Protein AF-A0A7C3I9W5-F1 (afdb_monomer_lite)

Radius of gyration: 19.16 Å; chains: 1; bounding box: 51×18×54 Å

Sequence (78 aa):
MKRESLEKSFRSFALFGSFGFMMAASILVGYFIGSYLDNKLGTAPWFLLVCLLLSVIGAFIEFFKTVSRYNKRAKNAG

Secondary structure (DSSP, 8-state):
-HHHHHHHHHHHHHHHHHHHHHHHHHHHHHHHHHHHHHHHHT-TTHHHHHHHHHHHHHHHHHHHHHHHHHHHHHHS--

Structure (mmCIF, N/CA/C/O backbone):
data_AF-A0A7C3I9W5-F1
#
_entry.id   AF-A0A7C3I9W5-F1
#
loop_
_atom_site.group_PDB
_atom_site.id
_atom_site.type_symbol
_atom_site.label_atom_id
_atom_site.label_alt_id
_atom_site.label_comp_id
_atom_site.label_asym_id
_atom_site.label_entity_id
_atom_site.label_seq_id
_atom_site.pdbx_PDB_ins_code
_atom_site.Cartn_x
_atom_site.Cartn_y
_atom_site.Cartn_z
_atom_site.occupancy
_atom_site.B_iso_or_equiv
_atom_site.auth_seq_id
_atom_site.auth_comp_id
_atom_site.auth_asym_id
_atom_site.auth_atom_id
_atom_site.pdbx_PDB_model_num
ATOM 1 N N . MET A 1 1 ? 11.410 -12.714 -37.137 1.00 54.34 1 MET A N 1
ATOM 2 C CA . MET A 1 1 ? 11.500 -11.318 -36.649 1.00 54.34 1 MET A CA 1
ATOM 3 C C . MET A 1 1 ? 10.202 -10.775 -36.017 1.00 54.34 1 MET A C 1
ATOM 5 O O . MET A 1 1 ? 10.294 -10.217 -34.939 1.00 54.34 1 MET A O 1
ATOM 9 N N . LYS A 1 2 ? 8.987 -10.964 -36.579 1.00 56.25 2 LYS A N 1
ATOM 10 C CA . LYS A 1 2 ? 7.716 -10.459 -35.977 1.00 56.25 2 LYS A CA 1
ATOM 1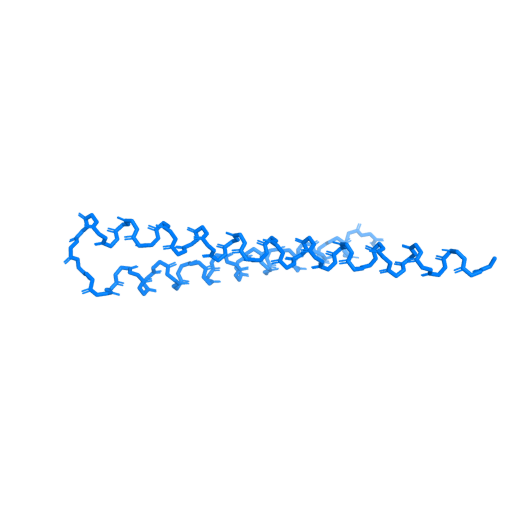1 C C . LYS A 1 2 ? 7.210 -11.179 -34.705 1.00 56.25 2 LYS A C 1
ATOM 13 O O . LYS A 1 2 ? 6.366 -10.633 -34.010 1.00 56.25 2 LYS A O 1
ATOM 18 N N . ARG A 1 3 ? 7.675 -12.401 -34.407 1.00 58.44 3 ARG A N 1
ATOM 19 C CA . ARG A 1 3 ? 7.222 -13.190 -33.237 1.00 58.44 3 ARG A CA 1
ATOM 20 C C . ARG A 1 3 ? 7.894 -12.747 -31.926 1.00 58.44 3 ARG A C 1
ATOM 22 O O . ARG A 1 3 ? 7.221 -12.681 -30.908 1.00 58.44 3 ARG A O 1
ATOM 29 N N . GLU A 1 4 ? 9.170 -12.355 -31.965 1.00 58.75 4 GLU A N 1
ATOM 30 C CA . GLU A 1 4 ? 9.922 -11.917 -30.773 1.00 58.75 4 GLU A CA 1
ATOM 31 C C . GLU A 1 4 ? 9.412 -10.604 -30.165 1.00 58.75 4 GLU A C 1
ATOM 33 O O . GLU A 1 4 ? 9.444 -10.435 -28.946 1.00 58.75 4 GLU A O 1
ATOM 38 N N . SER A 1 5 ? 8.928 -9.666 -30.987 1.00 59.81 5 SER A N 1
ATOM 39 C CA . SER A 1 5 ? 8.370 -8.404 -30.489 1.00 59.81 5 SER A CA 1
ATOM 40 C C . SER A 1 5 ? 7.056 -8.619 -29.741 1.00 59.81 5 SER A C 1
ATOM 42 O O . SER A 1 5 ? 6.846 -7.994 -28.705 1.00 59.81 5 SER A O 1
ATOM 44 N N . LEU A 1 6 ? 6.209 -9.545 -30.207 1.00 63.41 6 LEU A N 1
ATOM 45 C CA . LEU A 1 6 ? 4.970 -9.886 -29.510 1.00 63.41 6 LEU A CA 1
ATOM 46 C C . LEU A 1 6 ? 5.245 -10.567 -28.176 1.00 63.41 6 LEU A C 1
ATOM 48 O O . LEU A 1 6 ? 4.622 -10.188 -27.194 1.00 63.41 6 LEU A O 1
ATOM 52 N N . GLU A 1 7 ? 6.197 -11.501 -28.105 1.00 68.81 7 GLU A N 1
ATOM 53 C CA . GLU A 1 7 ? 6.532 -12.159 -26.836 1.00 68.81 7 GLU A CA 1
ATOM 54 C C . GLU A 1 7 ? 7.108 -11.185 -25.808 1.00 68.81 7 GLU A C 1
ATOM 56 O O . GLU A 1 7 ? 6.718 -11.227 -24.641 1.00 68.81 7 GLU A O 1
ATOM 61 N N . LYS A 1 8 ? 7.980 -10.253 -26.221 1.00 66.38 8 LYS A N 1
ATOM 62 C CA . LYS A 1 8 ? 8.484 -9.208 -25.314 1.00 66.38 8 LYS A CA 1
ATOM 63 C C . LYS A 1 8 ? 7.365 -8.288 -24.834 1.00 66.38 8 LYS A C 1
ATOM 65 O O . LYS A 1 8 ? 7.273 -8.049 -23.633 1.00 66.38 8 LYS A O 1
ATOM 70 N N . SER A 1 9 ? 6.488 -7.830 -25.728 1.00 72.12 9 SER A N 1
ATOM 71 C CA . SER A 1 9 ? 5.332 -7.014 -25.344 1.00 72.12 9 SER A CA 1
ATOM 72 C C . SER A 1 9 ? 4.386 -7.773 -24.412 1.00 72.12 9 SER A C 1
ATOM 74 O O . SER A 1 9 ? 3.989 -7.226 -23.387 1.00 72.12 9 SER A O 1
ATOM 76 N N . PHE A 1 10 ? 4.083 -9.042 -24.695 1.00 78.06 10 PHE A N 1
ATOM 77 C CA . PHE A 1 10 ? 3.218 -9.870 -23.850 1.00 78.06 10 PHE A CA 1
ATOM 78 C C . PHE A 1 10 ? 3.836 -10.117 -22.474 1.00 78.06 10 PHE A C 1
ATOM 80 O O . PHE A 1 10 ? 3.141 -10.067 -21.465 1.00 78.06 10 PHE A O 1
ATOM 87 N N . ARG A 1 11 ? 5.156 -10.318 -22.410 1.00 75.62 11 ARG A N 1
ATOM 88 C CA . ARG A 1 11 ? 5.886 -10.503 -21.152 1.00 75.62 11 ARG A CA 1
ATOM 89 C C . ARG A 1 11 ? 5.928 -9.223 -20.316 1.00 75.62 11 ARG A C 1
ATOM 91 O O . ARG A 1 11 ? 5.778 -9.296 -19.100 1.00 75.62 11 ARG A O 1
ATOM 98 N N . SER A 1 12 ? 6.071 -8.057 -20.948 1.00 75.88 12 SER A N 1
ATOM 99 C CA . SER A 1 12 ? 5.945 -6.757 -20.277 1.00 75.88 12 SER A CA 1
ATOM 100 C C . SER A 1 12 ? 4.522 -6.508 -19.773 1.00 75.88 12 SER A C 1
ATOM 102 O O . SER A 1 12 ? 4.353 -6.063 -18.641 1.00 75.88 12 SER A O 1
ATOM 104 N N . PHE A 1 13 ? 3.500 -6.857 -20.557 1.00 82.62 13 PHE A N 1
ATOM 105 C CA . PHE A 1 13 ? 2.103 -6.800 -20.118 1.00 82.62 13 PHE A CA 1
ATOM 106 C C . PHE A 1 13 ? 1.819 -7.760 -18.961 1.00 82.62 13 PHE A C 1
ATOM 108 O O . PHE A 1 13 ? 1.157 -7.372 -18.004 1.00 82.62 13 PHE A O 1
ATOM 115 N N . ALA A 1 14 ? 2.357 -8.980 -19.006 1.00 82.00 14 ALA A N 1
ATOM 116 C CA . ALA A 1 14 ? 2.235 -9.947 -17.922 1.00 82.00 14 ALA A CA 1
ATOM 117 C C . ALA A 1 14 ? 2.882 -9.421 -16.632 1.00 82.00 14 ALA A C 1
ATOM 119 O O . ALA A 1 14 ? 2.270 -9.495 -15.572 1.00 82.00 14 ALA A O 1
ATOM 120 N N . LEU A 1 15 ? 4.070 -8.814 -16.729 1.00 78.38 15 LEU A N 1
ATOM 121 C CA . LEU A 1 15 ? 4.740 -8.157 -15.602 1.00 78.38 15 LEU A CA 1
ATOM 122 C C . LEU A 1 15 ? 3.903 -7.019 -15.006 1.00 78.38 15 LEU A C 1
ATOM 124 O O . LEU A 1 15 ? 3.728 -6.966 -13.790 1.00 78.38 15 LEU A O 1
ATOM 128 N N . PHE A 1 16 ? 3.354 -6.138 -15.845 1.00 83.94 16 PHE A N 1
ATOM 129 C CA . PHE A 1 16 ? 2.465 -5.063 -15.394 1.00 83.94 16 PHE A CA 1
ATOM 130 C C . PHE A 1 16 ? 1.176 -5.599 -14.763 1.00 83.94 16 PHE A C 1
ATOM 132 O O . PHE A 1 16 ? 0.743 -5.092 -13.730 1.00 83.94 16 PHE A O 1
ATOM 139 N N . GLY A 1 17 ? 0.595 -6.651 -15.342 1.00 87.62 17 GLY 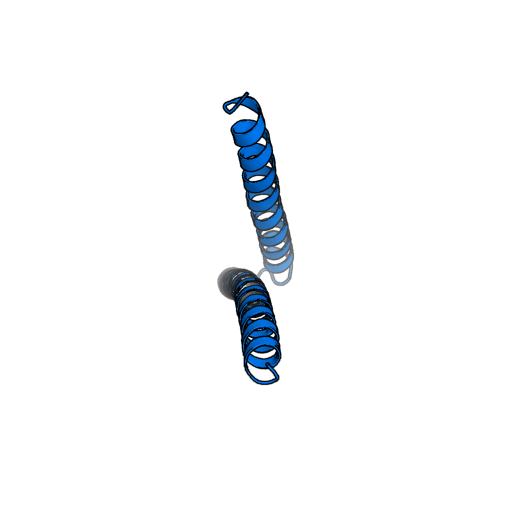A N 1
ATOM 140 C CA . GLY A 1 17 ? -0.570 -7.340 -14.798 1.00 87.62 17 GLY A CA 1
ATOM 141 C C . GLY A 1 17 ? -0.292 -7.920 -13.415 1.00 87.62 17 GLY A C 1
ATOM 142 O O . GLY A 1 17 ? -1.057 -7.667 -12.489 1.00 87.62 17 GLY A O 1
ATOM 143 N N . SER A 1 18 ? 0.835 -8.618 -13.236 1.00 81.94 18 SER A N 1
ATOM 144 C CA . SER A 1 18 ? 1.258 -9.132 -11.927 1.00 81.94 18 SER A CA 1
ATOM 145 C C . SER A 1 18 ? 1.449 -8.014 -10.903 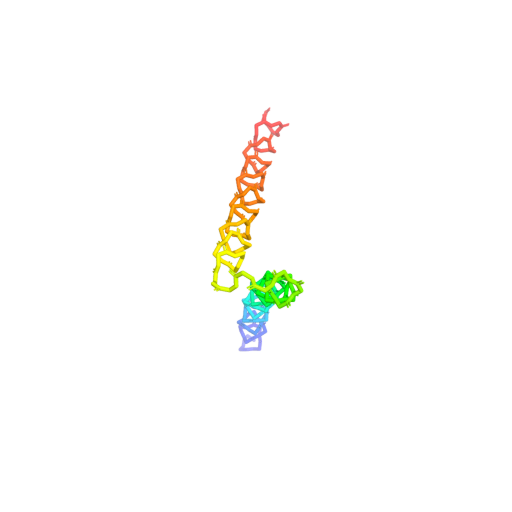1.00 81.94 18 SER A C 1
ATOM 147 O O . SER A 1 18 ? 1.028 -8.157 -9.757 1.00 81.94 18 SER A O 1
ATOM 149 N N . PHE A 1 19 ? 2.031 -6.885 -11.313 1.00 81.31 19 PHE A N 1
ATOM 150 C CA . PHE A 1 19 ? 2.219 -5.729 -10.438 1.00 81.31 19 PHE A CA 1
ATOM 151 C C . PHE A 1 19 ? 0.883 -5.116 -10.001 1.00 81.31 19 PHE A C 1
ATOM 153 O O . PHE A 1 19 ? 0.659 -4.899 -8.810 1.00 81.31 19 PHE A O 1
ATOM 160 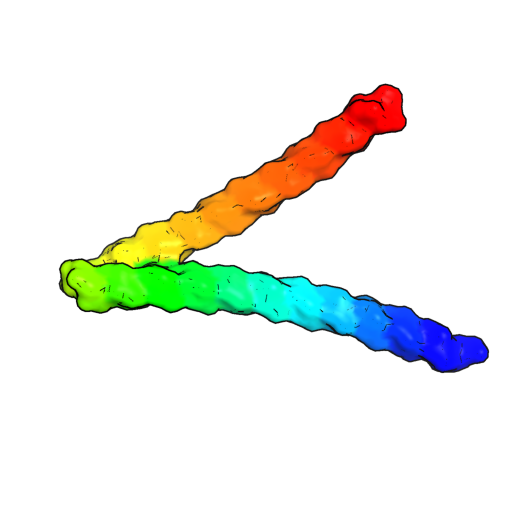N N . GLY A 1 20 ? -0.033 -4.902 -10.949 1.00 85.19 20 GLY A N 1
ATOM 161 C CA . GLY A 1 20 ? -1.379 -4.405 -10.665 1.00 85.19 20 GLY A CA 1
ATOM 162 C C . GLY A 1 20 ? -2.169 -5.356 -9.767 1.00 85.19 20 GLY A C 1
ATOM 163 O O . GLY A 1 20 ? -2.817 -4.914 -8.820 1.00 85.19 20 GLY A O 1
ATOM 164 N N . PHE A 1 21 ? -2.052 -6.665 -9.997 1.00 89.56 21 PHE A N 1
ATOM 165 C CA . PHE A 1 21 ? -2.703 -7.682 -9.174 1.00 89.56 21 PHE A CA 1
ATOM 166 C C . PHE A 1 21 ? -2.164 -7.686 -7.741 1.00 89.56 21 PHE A C 1
ATOM 168 O O . PHE A 1 21 ? -2.934 -7.781 -6.789 1.00 89.56 21 PHE A O 1
ATOM 175 N N . MET A 1 22 ? -0.851 -7.523 -7.572 1.00 84.56 22 MET A N 1
ATOM 176 C CA . MET A 1 22 ? -0.217 -7.460 -6.257 1.00 84.56 22 MET A CA 1
ATOM 177 C C . MET A 1 22 ? -0.624 -6.197 -5.486 1.00 84.56 22 MET A C 1
ATOM 179 O O . MET A 1 22 ? -0.917 -6.276 -4.293 1.00 84.56 22 MET A O 1
ATOM 183 N N . MET A 1 23 ? -0.731 -5.050 -6.166 1.00 81.38 23 MET A N 1
ATOM 184 C CA . MET A 1 23 ? -1.255 -3.818 -5.562 1.00 81.38 23 MET A CA 1
ATOM 185 C C . MET A 1 23 ? -2.729 -3.959 -5.165 1.00 81.38 23 MET A C 1
ATOM 187 O O . MET A 1 23 ? -3.090 -3.626 -4.037 1.00 81.38 23 MET A O 1
ATOM 191 N N . ALA A 1 24 ? -3.571 -4.500 -6.050 1.00 87.31 24 ALA A N 1
ATOM 192 C CA . ALA A 1 24 ? -4.984 -4.737 -5.763 1.00 87.31 24 ALA A CA 1
ATOM 193 C C . ALA A 1 24 ? -5.172 -5.710 -4.588 1.00 87.31 24 ALA A C 1
ATOM 195 O O . ALA A 1 24 ? -5.962 -5.434 -3.686 1.00 87.31 24 ALA A O 1
ATOM 196 N N . ALA A 1 25 ? -4.404 -6.803 -4.549 1.00 86.12 25 ALA A N 1
ATOM 197 C CA . ALA A 1 25 ? -4.419 -7.756 -3.443 1.00 86.12 25 ALA A CA 1
ATOM 198 C C . ALA A 1 25 ? -4.029 -7.090 -2.114 1.00 86.12 25 ALA A C 1
ATOM 200 O O . ALA A 1 25 ? -4.697 -7.302 -1.106 1.00 86.12 25 ALA A O 1
ATOM 201 N N . SER A 1 26 ? -3.005 -6.231 -2.110 1.00 79.75 26 SER A N 1
ATOM 202 C CA . SER A 1 26 ? -2.590 -5.506 -0.904 1.00 79.75 26 SER A CA 1
ATOM 203 C C . SER A 1 26 ? -3.680 -4.559 -0.384 1.00 79.75 26 SER A C 1
ATOM 205 O O . SER A 1 26 ? -3.898 -4.481 0.825 1.00 79.75 26 SER A O 1
ATOM 207 N N . ILE A 1 27 ? -4.384 -3.863 -1.284 1.00 81.25 27 ILE A N 1
ATOM 208 C CA . ILE A 1 27 ? -5.499 -2.970 -0.929 1.00 81.25 27 ILE A CA 1
ATOM 209 C C . ILE A 1 27 ? -6.676 -3.778 -0.376 1.00 81.25 27 ILE A C 1
ATOM 211 O O . ILE A 1 27 ? -7.228 -3.421 0.664 1.00 81.25 27 ILE A O 1
ATOM 215 N N . LEU A 1 28 ? -7.035 -4.883 -1.038 1.00 85.06 28 LEU A N 1
ATOM 216 C CA . LEU A 1 28 ? -8.118 -5.764 -0.600 1.00 85.06 28 LEU A CA 1
ATOM 217 C C . LEU A 1 28 ? -7.847 -6.341 0.789 1.00 85.06 28 LEU A C 1
ATOM 219 O O . LEU A 1 28 ? -8.748 -6.331 1.620 1.00 85.06 28 LEU A O 1
ATOM 223 N N . VAL A 1 29 ? -6.619 -6.785 1.065 1.00 81.00 29 VAL A N 1
ATOM 224 C CA . VAL A 1 29 ? -6.231 -7.307 2.384 1.00 81.00 29 VAL A CA 1
ATOM 225 C C . VAL A 1 29 ? -6.367 -6.232 3.465 1.00 81.00 29 VAL A C 1
ATOM 227 O O . VAL A 1 29 ? -6.974 -6.495 4.503 1.00 81.00 29 VAL A O 1
ATOM 230 N N . GLY A 1 30 ? -5.876 -5.014 3.218 1.00 73.25 30 GLY A N 1
ATOM 231 C CA . GLY A 1 30 ? -6.019 -3.899 4.161 1.00 73.25 30 GLY A CA 1
ATOM 232 C C . GLY A 1 30 ? -7.483 -3.524 4.415 1.00 73.25 30 GLY A C 1
ATOM 233 O O . GLY A 1 30 ? -7.892 -3.339 5.562 1.00 73.25 30 GLY A O 1
ATOM 234 N N . TYR A 1 31 ? -8.297 -3.494 3.357 1.00 75.31 31 TYR A N 1
ATOM 235 C CA . TYR A 1 31 ? -9.730 -3.225 3.449 1.00 75.31 31 TYR A CA 1
ATOM 236 C C . TYR A 1 31 ? -10.480 -4.313 4.230 1.00 75.31 31 TYR A C 1
ATOM 238 O O . TYR A 1 31 ? -11.275 -3.992 5.111 1.00 75.31 31 TYR A O 1
ATOM 246 N N . PHE A 1 32 ? -10.212 -5.592 3.951 1.00 77.19 32 PHE A N 1
ATOM 247 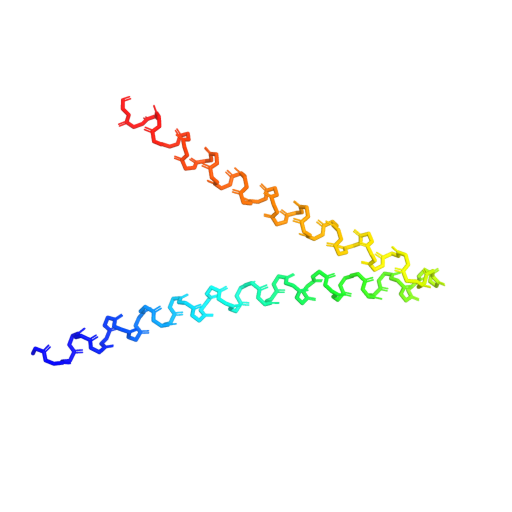C CA . PHE A 1 32 ? -10.896 -6.711 4.607 1.00 77.19 32 PHE A CA 1
ATOM 248 C C . PHE A 1 32 ? -10.561 -6.788 6.096 1.00 77.19 32 PHE A C 1
ATOM 250 O O . PHE A 1 32 ? -11.458 -6.954 6.921 1.00 77.19 32 PHE A O 1
ATOM 257 N N . ILE A 1 33 ? -9.282 -6.624 6.449 1.00 70.62 33 ILE A N 1
ATOM 258 C CA . ILE A 1 33 ? -8.839 -6.607 7.847 1.00 70.62 33 ILE A CA 1
ATOM 259 C C . ILE A 1 33 ? -9.452 -5.408 8.577 1.00 70.62 33 ILE A C 1
ATOM 261 O O . ILE A 1 33 ? -9.989 -5.577 9.671 1.00 70.62 33 ILE A O 1
ATOM 265 N N . GLY A 1 34 ? -9.438 -4.222 7.960 1.00 66.56 34 GLY A N 1
ATOM 266 C CA . GLY A 1 34 ? -10.038 -3.019 8.535 1.00 66.56 34 GLY A CA 1
ATOM 267 C C . GLY A 1 34 ? -11.542 -3.159 8.756 1.00 66.56 34 GLY A C 1
ATOM 268 O O . GLY A 1 34 ? -12.021 -2.899 9.855 1.00 66.56 34 GLY A O 1
ATOM 269 N N . SER A 1 35 ? -12.273 -3.642 7.749 1.00 66.31 35 SER A N 1
ATOM 270 C CA . SER A 1 35 ? -13.726 -3.843 7.806 1.00 66.31 35 SER A CA 1
ATOM 271 C C . SER A 1 35 ? -14.141 -4.905 8.831 1.00 66.31 35 SER A C 1
ATOM 273 O O . SER A 1 35 ? -15.114 -4.706 9.561 1.00 66.31 35 SER A O 1
ATOM 275 N N . TYR A 1 36 ? -13.398 -6.013 8.931 1.00 65.88 36 TYR A N 1
ATOM 276 C CA . TYR A 1 36 ? -13.677 -7.078 9.899 1.00 65.88 36 TYR A CA 1
ATOM 277 C C . TYR A 1 36 ? -13.488 -6.606 11.346 1.00 65.88 36 TYR A C 1
ATOM 279 O O . TYR A 1 36 ? -14.269 -6.956 12.232 1.00 65.88 36 TYR A O 1
ATOM 287 N N . LEU A 1 37 ? -12.470 -5.778 11.587 1.00 63.06 37 LEU A N 1
ATOM 288 C CA . LEU A 1 37 ? -12.177 -5.244 12.912 1.00 63.06 37 LEU A CA 1
ATOM 289 C C . LEU A 1 37 ? -13.189 -4.162 13.333 1.00 63.06 37 LEU A C 1
ATOM 291 O O . LEU A 1 37 ? -13.623 -4.164 14.484 1.00 63.06 37 LEU A O 1
ATOM 295 N N . ASP A 1 38 ? -13.627 -3.315 12.393 1.00 60.47 38 ASP A N 1
ATOM 296 C CA . ASP A 1 38 ? -14.663 -2.285 12.602 1.00 60.47 38 ASP A CA 1
ATOM 297 C C . ASP A 1 38 ? -16.023 -2.924 12.962 1.00 60.47 38 ASP A C 1
ATOM 299 O O . ASP A 1 38 ? -16.685 -2.501 13.912 1.00 60.47 38 ASP A O 1
ATOM 303 N N . ASN A 1 39 ? -16.398 -4.019 12.281 1.00 63.56 39 ASN A N 1
ATOM 304 C CA . ASN A 1 39 ? -17.614 -4.793 12.579 1.00 63.56 39 ASN A CA 1
ATOM 305 C C . ASN A 1 39 ? -17.580 -5.448 13.968 1.00 63.56 39 ASN A C 1
ATOM 307 O O . ASN A 1 39 ? -18.610 -5.570 14.627 1.00 63.56 39 ASN A O 1
ATOM 311 N N . LYS A 1 40 ? -16.396 -5.872 14.427 1.00 63.03 40 LYS A N 1
ATOM 312 C CA . LYS A 1 40 ? -16.236 -6.526 15.732 1.00 63.03 40 LYS A CA 1
ATOM 313 C C . LYS A 1 40 ? -16.239 -5.532 16.901 1.00 63.03 40 LYS A C 1
ATOM 315 O O . LYS A 1 40 ? -16.547 -5.928 18.022 1.00 63.03 40 LYS A O 1
ATOM 320 N N . LEU A 1 41 ? -15.873 -4.271 16.651 1.00 63.44 41 LEU A N 1
ATOM 321 C CA . LEU A 1 41 ? -15.760 -3.216 17.666 1.00 63.44 41 LEU A CA 1
ATOM 322 C C . LEU A 1 41 ? -16.959 -2.253 17.691 1.00 63.44 41 LEU A C 1
ATOM 324 O O . LEU A 1 41 ? -17.142 -1.559 18.687 1.00 63.44 41 LEU A O 1
ATOM 328 N N . GLY A 1 42 ? -17.791 -2.219 16.643 1.00 60.22 42 GLY A N 1
ATOM 329 C CA . GLY A 1 42 ? -19.029 -1.428 16.614 1.00 60.22 42 GLY A CA 1
ATOM 330 C C . GLY A 1 42 ? -18.825 0.094 16.551 1.00 60.22 42 GLY A C 1
ATOM 331 O O . GLY A 1 42 ? -19.778 0.841 16.747 1.00 60.22 42 GLY A O 1
ATOM 332 N N . THR A 1 43 ? -17.604 0.567 16.275 1.00 59.94 43 THR A N 1
ATOM 333 C CA . THR A 1 43 ? -17.203 1.990 16.255 1.00 59.94 43 THR A CA 1
ATOM 334 C C . THR A 1 43 ? -17.076 2.568 14.842 1.00 59.94 43 THR A C 1
ATOM 336 O O . THR A 1 43 ? -16.310 3.511 14.605 1.00 59.94 43 THR A O 1
ATOM 339 N N . ALA A 1 44 ? -17.852 2.026 13.899 1.00 54.62 44 ALA A N 1
ATOM 340 C CA . ALA A 1 44 ? -17.861 2.499 12.523 1.00 54.62 44 ALA A CA 1
ATOM 341 C C . ALA A 1 44 ? -18.124 4.022 12.481 1.00 54.62 44 ALA A C 1
ATOM 343 O O . ALA A 1 44 ? -19.104 4.476 13.082 1.00 54.62 44 ALA A O 1
ATOM 344 N N . PRO A 1 45 ? -17.269 4.831 11.815 1.00 63.16 45 PRO A N 1
ATOM 345 C CA . PRO A 1 45 ? -16.254 4.454 10.820 1.00 63.16 45 PRO A CA 1
ATOM 346 C C . PRO A 1 45 ? -14.795 4.765 11.238 1.00 63.16 45 PRO A C 1
ATOM 348 O O . PRO A 1 45 ? -13.934 4.986 10.380 1.00 63.16 45 PRO A O 1
ATOM 351 N N . TRP A 1 46 ? -14.489 4.861 12.537 1.00 66.19 46 TRP A N 1
ATOM 352 C CA . TRP A 1 46 ? -13.173 5.335 12.999 1.00 66.19 46 TRP A CA 1
ATOM 353 C C . TRP A 1 46 ? -12.055 4.304 12.824 1.00 66.19 46 TRP A C 1
ATOM 355 O O . TRP A 1 46 ? -10.927 4.670 12.485 1.00 66.19 46 TRP A O 1
ATOM 365 N N . PHE A 1 47 ? -12.338 3.016 13.020 1.00 64.44 47 PHE A N 1
ATOM 366 C CA . PHE A 1 47 ? -11.308 1.982 12.916 1.00 64.44 47 PHE A CA 1
ATOM 367 C C . PHE A 1 47 ? -10.948 1.693 11.457 1.00 64.44 47 PHE A C 1
ATOM 369 O O . PHE A 1 47 ? -9.778 1.456 11.150 1.00 64.44 47 PHE A O 1
ATOM 376 N N . LEU A 1 48 ? -11.916 1.811 10.542 1.00 66.50 48 LEU A N 1
ATOM 377 C CA . LEU A 1 48 ? -11.679 1.757 9.099 1.00 66.50 48 LEU A CA 1
ATOM 378 C C . LEU A 1 48 ? -10.693 2.852 8.663 1.00 66.50 48 LEU A C 1
ATOM 380 O O . LEU A 1 48 ? -9.722 2.550 7.972 1.00 66.50 48 LEU A O 1
ATOM 384 N N . LEU A 1 49 ? -10.870 4.092 9.139 1.00 70.88 49 LEU A N 1
ATOM 385 C CA . LEU A 1 49 ? -9.939 5.200 8.887 1.00 70.88 49 LEU A CA 1
ATOM 386 C C . LEU A 1 49 ? -8.522 4.894 9.384 1.00 70.88 49 LEU A C 1
ATOM 388 O O . LEU A 1 49 ? -7.567 5.075 8.631 1.00 70.88 49 LEU A O 1
ATOM 392 N N . VAL A 1 50 ? -8.371 4.391 10.614 1.00 75.94 50 VAL A N 1
ATOM 393 C CA . VAL A 1 50 ? -7.053 4.059 11.186 1.00 75.94 50 VAL A CA 1
ATOM 394 C C . VAL A 1 50 ? -6.398 2.891 10.449 1.00 75.94 50 VAL A C 1
ATOM 396 O O . VAL A 1 50 ? -5.203 2.940 10.171 1.00 75.94 50 VAL A O 1
ATOM 399 N N . CYS A 1 51 ? -7.154 1.856 10.084 1.00 71.06 51 CYS A N 1
ATOM 400 C CA . CYS A 1 51 ? -6.622 0.696 9.369 1.00 71.06 51 CYS A CA 1
ATOM 401 C C . CYS A 1 51 ? -6.217 1.044 7.926 1.00 71.06 51 CYS A C 1
ATOM 403 O O . CYS A 1 51 ? -5.199 0.562 7.420 1.00 71.06 51 CYS A O 1
ATOM 405 N N . LEU A 1 52 ? -6.968 1.942 7.284 1.00 73.44 52 LEU A N 1
ATOM 406 C CA . LEU A 1 52 ? -6.635 2.488 5.973 1.00 73.44 52 LEU A CA 1
ATOM 407 C C . LEU A 1 52 ? -5.378 3.366 6.054 1.00 73.44 52 LEU A C 1
ATOM 409 O O . LEU A 1 52 ? -4.464 3.192 5.249 1.00 73.44 52 LEU A O 1
ATOM 413 N N . LEU A 1 53 ? -5.271 4.219 7.083 1.00 80.12 53 LEU A N 1
ATOM 414 C CA . LEU A 1 53 ? -4.061 5.000 7.359 1.00 80.12 53 LEU A CA 1
ATOM 415 C C . LEU A 1 53 ? -2.851 4.087 7.607 1.00 80.12 53 LEU A C 1
ATOM 417 O O . LEU A 1 53 ? -1.789 4.302 7.031 1.00 80.12 53 LEU A O 1
ATOM 421 N N . LEU A 1 54 ? -3.015 3.038 8.418 1.00 74.94 54 LEU A N 1
ATOM 422 C CA . LEU A 1 54 ? -1.967 2.065 8.726 1.00 74.94 54 LEU A CA 1
ATOM 423 C C . LEU A 1 54 ? -1.543 1.259 7.498 1.00 74.94 54 LEU A C 1
ATOM 425 O O . LEU A 1 54 ? -0.354 1.002 7.341 1.00 74.94 54 LEU A O 1
ATOM 429 N N . SER A 1 55 ? -2.470 0.905 6.604 1.00 75.88 55 SER A N 1
ATOM 430 C CA . SER A 1 55 ? -2.136 0.240 5.337 1.00 75.88 55 SER A CA 1
ATOM 431 C C . SER A 1 55 ? -1.310 1.149 4.427 1.00 75.88 55 SER A C 1
ATOM 433 O O . SER A 1 55 ? -0.304 0.709 3.872 1.00 75.88 55 SER A O 1
ATOM 435 N N . VAL A 1 56 ? -1.682 2.431 4.316 1.00 79.25 56 VAL A N 1
ATOM 436 C CA . VAL A 1 56 ? -0.901 3.426 3.563 1.00 79.25 56 VAL A CA 1
ATOM 437 C C . VAL A 1 56 ? 0.483 3.601 4.186 1.00 79.25 56 VAL A C 1
ATOM 439 O O . VAL A 1 56 ? 1.485 3.533 3.477 1.00 79.25 56 VAL A O 1
ATOM 442 N N . ILE A 1 57 ? 0.564 3.753 5.509 1.00 80.38 57 ILE A N 1
ATOM 443 C CA . ILE A 1 57 ? 1.836 3.872 6.232 1.00 80.38 57 ILE A CA 1
ATOM 444 C C . ILE A 1 57 ? 2.695 2.615 6.030 1.00 80.38 57 ILE A C 1
ATOM 446 O O . ILE A 1 57 ? 3.882 2.734 5.739 1.00 80.38 57 ILE A O 1
ATOM 450 N N . GLY A 1 58 ? 2.110 1.419 6.116 1.00 80.31 58 GLY A N 1
ATOM 451 C CA . GLY A 1 58 ? 2.799 0.150 5.886 1.00 80.31 58 GLY A CA 1
ATOM 452 C C . GLY A 1 58 ? 3.372 0.048 4.472 1.00 80.31 58 GLY A C 1
ATOM 453 O O . GLY A 1 58 ? 4.550 -0.269 4.310 1.00 80.31 58 GLY A O 1
ATOM 454 N N . ALA A 1 59 ? 2.586 0.416 3.457 1.00 77.00 59 ALA A N 1
ATOM 455 C CA . ALA A 1 59 ? 3.046 0.471 2.071 1.00 77.00 59 ALA A CA 1
ATOM 456 C C . ALA A 1 59 ? 4.191 1.482 1.882 1.00 77.00 59 ALA A C 1
ATOM 458 O O . ALA A 1 59 ? 5.180 1.185 1.209 1.00 77.00 59 ALA A O 1
ATOM 459 N N . PHE A 1 60 ? 4.100 2.652 2.520 1.00 82.38 60 PHE A N 1
ATOM 460 C CA . PHE A 1 60 ? 5.161 3.659 2.494 1.00 82.38 60 PHE A CA 1
ATOM 461 C C . PHE A 1 60 ? 6.442 3.183 3.187 1.00 82.38 60 PHE A C 1
ATOM 463 O O . PHE A 1 60 ? 7.532 3.393 2.654 1.00 82.38 60 PHE A O 1
ATOM 470 N N . ILE A 1 61 ? 6.345 2.515 4.339 1.00 82.00 61 ILE A N 1
ATOM 471 C CA . ILE A 1 61 ? 7.507 1.945 5.037 1.00 82.00 61 ILE A CA 1
ATOM 472 C C . ILE A 1 61 ? 8.189 0.895 4.155 1.00 82.00 61 ILE A C 1
ATOM 474 O O . ILE A 1 61 ? 9.411 0.935 3.991 1.00 82.00 61 ILE A O 1
ATOM 478 N N . GLU A 1 62 ? 7.417 -0.012 3.554 1.00 79.19 62 GLU A N 1
ATOM 479 C CA . GLU A 1 62 ? 7.931 -1.047 2.651 1.00 79.19 62 GLU A CA 1
ATOM 480 C C . GLU A 1 62 ? 8.629 -0.420 1.428 1.00 79.19 62 GLU A C 1
ATOM 482 O O . GLU A 1 62 ? 9.730 -0.833 1.040 1.00 79.19 62 GLU A O 1
ATOM 487 N N . PHE A 1 63 ? 8.037 0.638 0.866 1.00 82.12 63 PHE A N 1
ATOM 488 C CA . PHE A 1 63 ? 8.599 1.417 -0.235 1.00 82.12 63 PHE A CA 1
ATOM 489 C C . PHE A 1 63 ? 9.922 2.090 0.151 1.00 82.12 63 PHE A C 1
ATOM 491 O O . PHE A 1 63 ? 10.940 1.866 -0.507 1.00 82.12 63 PHE A O 1
ATOM 498 N N . PHE A 1 64 ? 9.958 2.849 1.251 1.00 80.19 64 PHE A N 1
ATOM 499 C CA . PHE A 1 64 ? 11.179 3.510 1.726 1.00 80.19 64 PHE A CA 1
ATOM 500 C C . PHE A 1 64 ? 12.275 2.506 2.082 1.00 80.19 64 PHE A C 1
ATOM 502 O O . PHE A 1 64 ? 13.449 2.731 1.775 1.00 80.19 64 PHE A O 1
ATOM 509 N N . LYS A 1 65 ? 11.912 1.372 2.684 1.00 81.31 65 LYS A N 1
ATOM 510 C CA . LYS A 1 65 ? 12.843 0.282 2.985 1.00 81.31 65 LYS A CA 1
ATOM 511 C C . LYS A 1 65 ? 13.409 -0.314 1.698 1.00 81.31 65 LYS A C 1
ATOM 513 O O . LYS A 1 65 ? 14.617 -0.524 1.619 1.00 81.31 65 LYS A O 1
ATOM 518 N N . THR A 1 66 ? 12.583 -0.517 0.675 1.00 79.69 66 THR A N 1
ATOM 519 C CA . THR A 1 66 ? 13.011 -1.015 -0.642 1.00 79.69 66 THR A CA 1
ATOM 520 C C . THR A 1 66 ? 13.941 -0.024 -1.346 1.00 79.69 66 THR A C 1
ATOM 522 O O . THR A 1 66 ? 15.023 -0.413 -1.789 1.00 79.69 66 THR A O 1
ATOM 525 N N . VAL A 1 67 ? 13.591 1.264 -1.368 1.00 80.75 67 VAL A N 1
ATOM 526 C CA . VAL A 1 67 ? 14.408 2.341 -1.956 1.00 80.75 67 VAL A CA 1
ATOM 527 C C . VAL A 1 67 ? 15.744 2.498 -1.226 1.00 80.75 67 VAL A C 1
ATOM 529 O O . VAL A 1 67 ? 16.803 2.538 -1.853 1.00 80.75 67 VAL A O 1
ATOM 532 N N . SER A 1 68 ? 15.729 2.514 0.107 1.00 74.62 68 SER A N 1
ATOM 533 C CA . SER A 1 68 ? 16.947 2.595 0.920 1.00 74.62 68 SER A CA 1
ATOM 534 C C . SER A 1 68 ? 17.849 1.377 0.706 1.00 74.62 68 SER A C 1
ATOM 536 O O . SER A 1 68 ? 19.066 1.516 0.588 1.00 74.62 68 SER A O 1
ATOM 538 N N . ARG A 1 69 ? 17.271 0.176 0.567 1.00 69.44 69 ARG A N 1
ATOM 539 C CA . ARG A 1 69 ? 18.014 -1.057 0.251 1.00 69.44 69 ARG A CA 1
ATOM 540 C C . ARG A 1 69 ? 18.645 -1.011 -1.140 1.00 69.44 69 ARG A C 1
ATOM 542 O O . ARG A 1 69 ? 19.766 -1.494 -1.290 1.00 69.44 69 ARG A O 1
ATOM 549 N N . TYR A 1 70 ? 17.973 -0.407 -2.119 1.00 66.31 70 TYR A N 1
ATOM 550 C CA . TYR A 1 70 ? 18.552 -0.131 -3.436 1.00 66.31 70 TYR A CA 1
ATOM 551 C C . TYR A 1 70 ? 19.753 0.815 -3.334 1.00 66.31 70 TYR A C 1
ATOM 553 O O . TYR A 1 70 ? 20.825 0.506 -3.852 1.00 66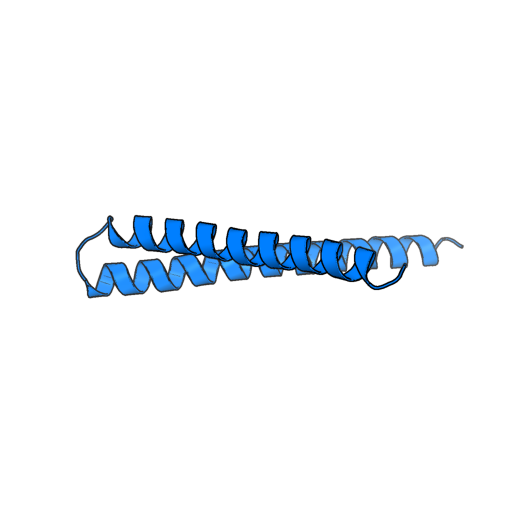.31 70 TYR A O 1
ATOM 561 N N . ASN A 1 71 ? 19.617 1.910 -2.582 1.00 66.31 71 ASN A N 1
ATOM 562 C CA . ASN A 1 71 ? 20.691 2.889 -2.416 1.00 66.31 71 ASN A CA 1
ATOM 563 C C . ASN A 1 71 ? 21.900 2.316 -1.645 1.00 66.31 71 ASN A C 1
ATOM 565 O O . ASN A 1 71 ? 23.054 2.562 -1.987 1.00 66.31 71 ASN A O 1
ATOM 569 N N . LYS A 1 72 ? 21.653 1.476 -0.630 1.00 58.88 72 LYS A N 1
ATOM 570 C CA . LYS A 1 72 ? 22.714 0.802 0.140 1.00 58.88 72 LYS A CA 1
ATOM 571 C C . LYS A 1 72 ? 23.450 -0.266 -0.674 1.00 58.88 72 LYS A C 1
ATOM 573 O O . LYS A 1 72 ? 24.645 -0.453 -0.478 1.00 58.88 72 LYS A O 1
ATOM 578 N N . ARG A 1 73 ? 22.765 -0.946 -1.602 1.00 57.72 73 ARG A N 1
ATOM 579 C CA . ARG A 1 73 ? 23.403 -1.880 -2.546 1.00 57.72 73 ARG A CA 1
ATOM 580 C C . ARG A 1 73 ? 24.274 -1.159 -3.575 1.00 57.72 73 ARG A C 1
ATOM 582 O O . ARG A 1 73 ? 25.349 -1.660 -3.870 1.00 57.72 73 ARG A O 1
ATOM 589 N N . ALA A 1 74 ? 23.864 0.019 -4.047 1.00 56.75 74 ALA A N 1
ATOM 590 C CA . ALA A 1 74 ? 24.676 0.834 -4.954 1.00 56.75 74 ALA A CA 1
ATOM 591 C C . ALA A 1 74 ? 25.978 1.340 -4.302 1.00 56.75 74 ALA A C 1
ATOM 593 O O . ALA A 1 74 ? 26.989 1.473 -4.978 1.00 56.75 74 ALA A O 1
ATOM 594 N N . LYS A 1 75 ? 25.971 1.578 -2.982 1.00 51.91 75 LYS A N 1
ATOM 595 C CA . LYS A 1 75 ? 27.134 2.095 -2.241 1.00 51.91 75 LYS A CA 1
ATOM 596 C C . LYS A 1 75 ? 28.141 1.028 -1.782 1.00 51.91 75 LYS A C 1
ATOM 598 O O . LYS A 1 75 ? 29.269 1.378 -1.481 1.00 51.91 75 LYS A O 1
ATOM 603 N N . ASN A 1 76 ? 27.737 -0.243 -1.709 1.00 55.97 76 ASN A N 1
ATOM 604 C CA . ASN A 1 76 ? 28.605 -1.363 -1.303 1.00 55.97 76 ASN A CA 1
ATOM 605 C C . ASN A 1 76 ? 29.223 -2.123 -2.494 1.00 55.97 76 ASN A C 1
ATOM 607 O O . ASN A 1 76 ? 29.955 -3.084 -2.281 1.00 55.97 76 ASN A O 1
ATOM 611 N N . ALA A 1 77 ? 28.879 -1.747 -3.729 1.00 57.09 77 ALA A N 1
ATOM 612 C CA . ALA A 1 77 ? 29.416 -2.328 -4.961 1.00 57.09 77 ALA A CA 1
ATOM 613 C C . ALA A 1 77 ? 30.405 -1.389 -5.685 1.00 57.09 77 ALA A C 1
ATOM 615 O O . ALA A 1 77 ? 30.752 -1.655 -6.834 1.00 57.09 77 ALA A O 1
ATOM 616 N N . GLY A 1 78 ? 30.810 -0.294 -5.032 1.00 44.38 78 GLY A N 1
ATOM 617 C CA . GLY A 1 78 ? 31.830 0.649 -5.493 1.00 44.38 78 GLY A CA 1
ATOM 618 C C . GLY A 1 78 ? 33.025 0.658 -4.558 1.00 44.38 78 GLY A C 1
ATOM 619 O O . GLY A 1 78 ? 32.806 0.433 -3.346 1.00 44.38 78 GLY A O 1
#

pLDDT: mean 71.75, std 10.32, range [44.38, 89.56]

Foldseek 3Di:
DVVVVVVVVVVVVVVVVVVVVVVVVLQVVLQVVQVVVCVVVVPPPVSNVVSNVVSVVVVVVVVVVVVVVVVVVVVVVD

=== Feature glossary ===
A reading guide for the features in this record.

Start from the sequence.

  · Sequence gives the chain of amino acids in standard one-letter code (A=alanine, C=cysteine, …, Y=tyrosine), read N→C. It is the only feature that is directly encoded by the gene; all structural features are derived from the folded form of this sequence.

Fold it, and you get atomic coordinates and the backbone conformation that goes with them.

  · The mmCIF table is the protein's shape written out atom by atom. For each backbone N, Cα, C, and carbonyl O, it records an (x, y, z) coordinate triple in Å plus the residue type, chain letter, and residue number.

  · Backbone dihedral angles. Every residue except chain termini has a φ (preceding-C → N → Cα → C) and a ψ (N → Cα → C → next-N). They are reported in degrees following the IUPAC sign convention. Secondary structure is essentially a statement about which (φ, ψ) basin each residue occupies.

  · DSSP 8-state secondary structure assigns each residue one of H (α-helix), G (3₁₀-helix), I (π-helix), E (extended β-strand), B (isolated β-bridge), T (hydrogen-bonded turn), S (bend), or '-' (coil). The assignment is computed from backbone hydrogen-bond geometry via the Kabsch–Sander algorithm.

  · P-SEA three-state annotation labels each residue as helix, strand, or coil based purely on the geometry of the Cα trace. It serves as a fallback when the full backbone (and thus DSSP) is unavailable.

Summarize the fold with a handful of shape descriptors and a per-residue structural alphabet.

  · Radius of gyration (Rg) is the root-mean-square distance of Cα atoms from their centroid — a single number for overall size and compactness. A globular domain of N residues has Rg ≈ 2.2·N^0.38 Å; an extended or disordered chain has a much larger Rg. The Cα contact count is the number of residue pairs whose Cα atoms are within 8 Å and are more than four positions apart in sequence — a standard proxy for tertiary packing density. The bounding box is the smallest axis-aligned box enclosing all Cα atoms.

  · Foldseek's 3Di representation compresses backbone geometry into a per-residue letter drawn from a learned twenty-state alphabet. It captures the tertiary interaction pattern around each residue — which residues are packed against it in space, regardless of where they are in sequence.

  · Accessible surface area quantifies burial. A residue with SASA near zero is packed into the hydrophobic core; one with SASA >100 Å² sits on the surface. Computed here via the Shrake–Rupley numerical algorithm with a 1.4 Å probe.

Ask how reliable the model is.

  · For AlphaFold models, the B-factor field carries pLDDT — the model's own estimate of local accuracy on a 0–100 scale. Regions with pLDDT<50 should be treated as essentially unmodeled; they often correspond to intrinsically disordered segments.

  · For experimental (PDB) structures, the B-factor (temperature factor) quantifies the positional spread of each atom in the crystal — a combination of thermal vibration and static disorder — in units of Å². High B-factors mark flexible loops or poorly resolved regions; low B-factors mark the rigid, well-ordered core.

  · PAE(i, j) answers: if I align the predicted and true structures on residue i, how far off (in Å) do I expect residue j to be? A block-diagonal PAE matrix with low values on the blocks and high values off-diagonal is the signature of a multi-domain protein with confidently predicted domains but uncertain inter-domain orientation.

Place it in context: what it resembles, what it is annotated as, and how it looks.

  · Structural nearest neighbors (via Foldseek easy-search vs the PDB). Reported per hit: target PDB id, E-value, and alignment TM-score. A TM-score above ~0.5 is the conventional threshold for 'same fold'.

  · Functional annotations link the protein to curated databases. InterPro entries identify conserved domains and families by matching the sequence against member-database signatures (Pfam, PROSITE, CDD, …). Gene Ontology (GO) terms describe molecular function, biological process, and cellular component in a controlled vocabulary. CATH places the structure in a hierarchical fold classification (Class/Architecture/Topology/Homologous-superfamily). The organism is the source species.

  · Plot images: a contact map (which residues are close in 3D, as an N×N binary image), a Ramachandran scatter (backbone torsion angles, revealing secondary-structure composition at a glance), and — for AlphaFold structures — a PAE heatmap (pairwise prediction confidence).

  · Structure images are PyMOL renders from six orthogonal camera directions. Cartoon representation draws helices as coils and strands as arrows; sticks shows the backbone as bonds; surface shows the solvent-excluded envelope. Rainbow coloring maps sequence position to hue (blue→red, N→C); chain coloring assigns a distinct color per polypeptide.